Protein AF-A0A9E3FQT6-F1 (afdb_monomer_lite)

Foldseek 3Di:
DPDDDDDDDCVVCVVVVVVVVVVLVVQLVQLLVQDPDDPPSPQSDWDQDPVGTDHPDGDDPPPDD

Structure (mmCIF, N/CA/C/O backbone):
data_AF-A0A9E3FQT6-F1
#
_entry.id   AF-A0A9E3FQT6-F1
#
loop_
_atom_site.group_PDB
_atom_site.id
_atom_site.type_symbol
_atom_site.label_atom_id
_atom_site.label_alt_id
_atom_site.label_comp_id
_atom_site.label_asym_id
_atom_site.label_entity_id
_atom_site.label_seq_id
_atom_site.pdbx_PDB_ins_code
_atom_site.Cartn_x
_atom_site.Cartn_y
_atom_site.Cartn_z
_atom_site.occupancy
_atom_site.B_iso_or_equiv
_atom_site.auth_seq_id
_atom_site.auth_comp_id
_atom_site.auth_asym_id
_atom_site.auth_atom_id
_atom_site.pdbx_PDB_model_num
ATOM 1 N N . MET A 1 1 ? -36.528 6.104 2.060 1.00 51.91 1 MET A N 1
ATOM 2 C CA . MET A 1 1 ? -35.866 6.409 3.346 1.00 51.91 1 MET A CA 1
ATOM 3 C C . MET A 1 1 ? -34.438 6.818 3.037 1.00 51.91 1 MET A C 1
ATOM 5 O O . MET A 1 1 ? -33.740 6.033 2.414 1.00 51.91 1 MET A O 1
ATOM 9 N N . SER A 1 2 ? -34.038 8.046 3.374 1.00 62.50 2 SER A N 1
ATOM 10 C CA . SER A 1 2 ? -32.639 8.473 3.248 1.00 62.50 2 SER A CA 1
ATOM 11 C C . SER A 1 2 ? -31.845 7.778 4.348 1.00 62.50 2 SER A C 1
ATOM 13 O O . SER A 1 2 ? -32.029 8.093 5.521 1.00 62.50 2 SER A O 1
ATOM 15 N N . THR A 1 3 ? -31.031 6.786 3.999 1.00 73.31 3 THR A N 1
ATOM 16 C CA . THR A 1 3 ? -30.123 6.151 4.955 1.00 73.31 3 THR A CA 1
ATOM 17 C C . THR A 1 3 ? -29.023 7.152 5.278 1.00 73.31 3 THR A C 1
ATOM 19 O O . THR A 1 3 ? -28.206 7.476 4.419 1.00 73.31 3 THR A O 1
ATOM 22 N N . ILE A 1 4 ? -29.043 7.695 6.494 1.00 85.81 4 ILE A N 1
ATOM 23 C CA . ILE A 1 4 ? -27.971 8.559 6.991 1.00 85.81 4 ILE A CA 1
ATOM 24 C C . ILE A 1 4 ? -26.720 7.685 7.064 1.00 85.81 4 ILE A C 1
ATOM 26 O O . ILE A 1 4 ? -26.731 6.657 7.744 1.00 85.81 4 ILE A O 1
ATOM 30 N N . TRP A 1 5 ? -25.676 8.044 6.315 1.00 87.56 5 TRP A N 1
ATOM 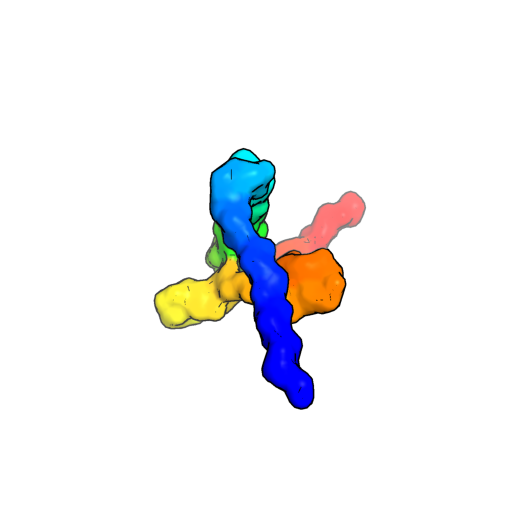31 C CA . TRP A 1 5 ? -24.419 7.315 6.413 1.00 87.56 5 TRP A CA 1
ATOM 32 C C . TRP A 1 5 ? -23.830 7.436 7.814 1.00 87.56 5 TRP A C 1
ATOM 34 O O . TRP A 1 5 ? -23.963 8.492 8.435 1.00 87.56 5 TRP A O 1
ATOM 44 N N . PRO A 1 6 ? -23.209 6.360 8.325 1.00 89.00 6 PRO A N 1
ATOM 45 C CA . PRO A 1 6 ? -22.549 6.424 9.614 1.00 89.00 6 PRO A CA 1
ATOM 46 C C . PRO A 1 6 ? -21.419 7.453 9.557 1.00 89.00 6 PRO A C 1
ATOM 48 O O . PRO A 1 6 ? -20.693 7.536 8.564 1.00 89.00 6 PRO A O 1
ATOM 51 N N . ASP A 1 7 ? -21.279 8.223 10.632 1.00 89.12 7 ASP A N 1
ATOM 52 C CA . ASP A 1 7 ? -20.126 9.098 10.803 1.00 89.12 7 ASP A CA 1
ATOM 53 C C . ASP A 1 7 ? -18.856 8.259 11.023 1.00 89.12 7 ASP A C 1
ATOM 55 O O . ASP A 1 7 ? -18.901 7.185 11.631 1.00 89.12 7 ASP A O 1
ATOM 59 N N . ILE A 1 8 ? -17.721 8.744 10.520 1.00 87.88 8 ILE A N 1
ATOM 60 C CA . ILE A 1 8 ? -16.408 8.096 10.646 1.00 87.88 8 ILE A CA 1
ATOM 61 C C . ILE A 1 8 ? -15.444 9.119 11.266 1.00 87.88 8 ILE A C 1
ATOM 63 O O . ILE A 1 8 ? -14.577 9.664 10.573 1.00 87.88 8 ILE A O 1
ATOM 67 N N . PRO A 1 9 ? -15.594 9.430 12.569 1.00 94.12 9 PRO A N 1
ATOM 68 C CA . PRO A 1 9 ? -14.785 10.448 13.230 1.00 94.12 9 PRO A CA 1
ATOM 69 C C . PRO A 1 9 ? -13.317 10.033 13.211 1.00 94.12 9 PRO A C 1
ATOM 71 O O . PRO A 1 9 ? -13.011 8.882 13.491 1.00 94.12 9 PRO A O 1
ATOM 74 N N . PHE A 1 10 ? -12.399 10.946 12.892 1.00 94.38 10 PHE A N 1
ATOM 75 C CA . PHE A 1 10 ? -10.977 10.612 12.741 1.00 94.38 10 PHE A CA 1
ATOM 76 C C . PHE A 1 10 ? -10.275 10.274 14.067 1.00 94.38 10 PHE A C 1
ATOM 78 O O . PHE A 1 10 ? -9.485 9.334 14.120 1.00 94.38 10 PHE A O 1
ATOM 85 N N . GLU A 1 11 ? -10.576 11.020 15.136 1.00 98.00 11 GLU A N 1
ATOM 86 C CA . GLU A 1 11 ? -9.856 10.936 16.418 1.00 98.00 11 GLU A CA 1
ATOM 87 C C . GLU A 1 11 ? -9.735 9.504 16.970 1.00 98.00 11 GLU A C 1
ATOM 89 O O . GLU A 1 11 ? -8.617 9.086 17.271 1.00 98.00 11 GLU A O 1
ATOM 94 N N . PRO A 1 12 ? -10.816 8.698 17.036 1.00 97.81 12 PRO A N 1
ATOM 95 C CA . PRO A 1 12 ? -10.754 7.374 17.656 1.00 97.81 12 PRO A CA 1
ATOM 96 C C . PRO A 1 12 ? -9.877 6.355 16.917 1.00 97.81 12 PRO A C 1
ATOM 98 O O . PRO A 1 12 ? -9.474 5.363 17.517 1.00 97.81 12 PRO A O 1
ATOM 101 N N . TRP A 1 13 ? -9.587 6.559 15.627 1.00 95.94 13 TRP A N 1
ATOM 102 C CA . TRP A 1 13 ? -8.811 5.613 14.811 1.00 95.94 13 TRP A CA 1
ATOM 103 C C . TRP A 1 13 ? -7.550 6.230 14.201 1.00 95.94 13 TRP A C 1
ATOM 105 O O . TRP A 1 1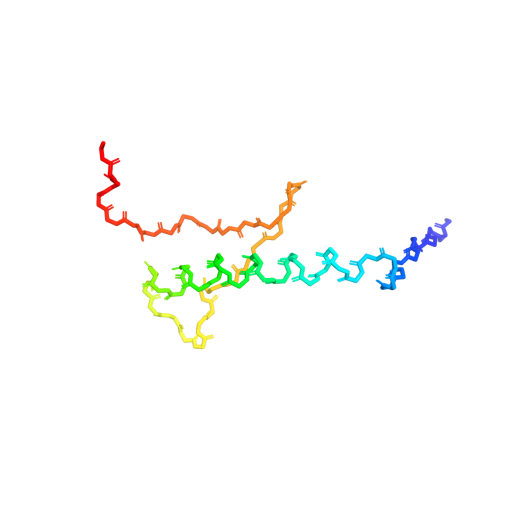3 ? -6.916 5.608 13.349 1.00 95.94 13 TRP A O 1
ATOM 115 N N . ARG A 1 14 ? -7.143 7.418 14.661 1.00 98.06 14 ARG A N 1
ATOM 116 C CA . ARG A 1 14 ? -5.957 8.152 14.196 1.00 98.06 14 ARG A CA 1
ATOM 117 C C . ARG A 1 14 ? -4.701 7.280 14.121 1.00 98.06 14 ARG A C 1
ATOM 119 O O . ARG A 1 14 ? -4.058 7.231 13.075 1.00 98.06 14 ARG A O 1
ATOM 126 N N . GLU A 1 15 ? -4.392 6.544 15.185 1.00 98.38 15 GLU A N 1
ATOM 127 C CA . GLU A 1 15 ? -3.207 5.675 15.237 1.00 98.38 15 GLU A CA 1
ATOM 128 C C . GLU A 1 15 ? -3.308 4.497 14.257 1.00 98.38 15 GLU A C 1
ATOM 130 O O . GLU A 1 15 ? -2.340 4.135 13.588 1.00 98.38 15 GLU A O 1
ATOM 135 N N . THR A 1 16 ? -4.513 3.941 14.092 1.00 97.00 16 THR A N 1
ATOM 136 C CA . THR A 1 16 ? -4.768 2.889 13.096 1.00 97.00 16 THR A CA 1
ATOM 137 C C . THR A 1 16 ? -4.621 3.435 11.674 1.00 97.00 16 THR A C 1
ATOM 139 O O . THR A 1 16 ? -4.027 2.774 10.824 1.00 97.00 16 THR A O 1
ATOM 142 N N . CYS A 1 17 ? -5.100 4.657 11.413 1.00 96.31 17 CYS A N 1
ATOM 143 C CA . CYS A 1 17 ? -4.916 5.355 10.142 1.00 96.31 17 CYS A CA 1
ATOM 144 C C . CYS A 1 17 ? -3.431 5.547 9.823 1.00 96.31 17 CYS A C 1
ATOM 146 O O . CYS A 1 17 ? -2.993 5.239 8.715 1.00 96.31 17 CYS A O 1
ATOM 148 N N . ALA A 1 18 ? -2.650 6.009 10.804 1.00 98.12 18 ALA A N 1
ATOM 149 C CA . ALA A 1 18 ? -1.216 6.217 10.651 1.00 98.12 18 ALA A CA 1
ATOM 150 C C . ALA A 1 18 ? -0.491 4.905 10.317 1.00 98.12 18 ALA A C 1
ATOM 152 O O . ALA A 1 18 ? 0.271 4.849 9.350 1.00 98.12 18 ALA A O 1
ATOM 153 N N . ALA A 1 19 ? -0.784 3.827 11.049 1.00 97.75 19 ALA A N 1
ATOM 154 C CA . ALA A 1 19 ? -0.228 2.5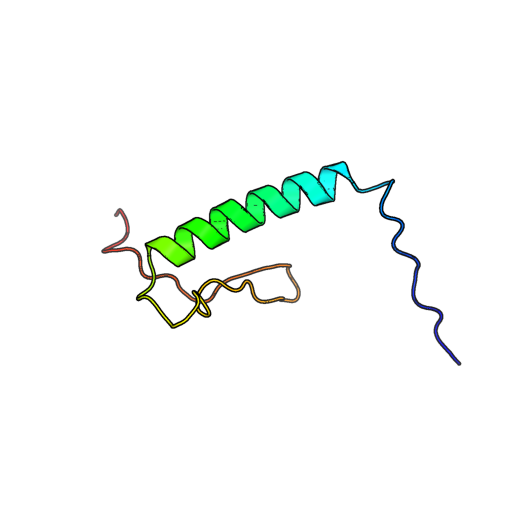09 10.763 1.00 97.75 19 ALA A CA 1
ATOM 155 C C . ALA A 1 19 ? -0.624 2.015 9.360 1.00 97.75 19 ALA A C 1
ATOM 157 O O . ALA A 1 19 ? 0.243 1.631 8.573 1.00 97.75 19 ALA A O 1
ATOM 158 N N . LEU A 1 20 ? -1.913 2.082 9.005 1.00 96.50 20 LEU A N 1
ATOM 159 C CA . LEU A 1 20 ? -2.413 1.689 7.683 1.00 96.50 20 LEU A CA 1
ATOM 160 C C . LEU A 1 20 ? -1.745 2.490 6.558 1.00 96.50 20 LEU A C 1
ATOM 162 O O . LEU A 1 20 ? -1.394 1.923 5.521 1.00 96.50 20 LEU A O 1
ATOM 166 N N . HIS A 1 21 ? -1.538 3.792 6.760 1.00 96.50 21 HIS A N 1
ATOM 167 C CA . HIS A 1 21 ? -0.846 4.654 5.810 1.00 96.50 21 HIS A CA 1
ATOM 168 C C . HIS A 1 21 ? 0.596 4.187 5.585 1.00 96.50 21 HIS A C 1
ATOM 170 O O . HIS A 1 21 ? 1.010 4.010 4.438 1.00 96.50 21 HIS A O 1
ATOM 176 N N . LEU A 1 22 ? 1.344 3.912 6.657 1.00 98.19 22 LEU A N 1
ATOM 177 C CA . LEU A 1 22 ? 2.725 3.432 6.566 1.00 98.19 22 LEU A CA 1
ATOM 178 C C . LEU A 1 22 ? 2.819 2.049 5.904 1.00 98.19 22 LEU A C 1
ATOM 180 O O . LEU A 1 22 ? 3.650 1.858 5.016 1.00 98.19 22 LEU A O 1
ATOM 184 N N . TYR A 1 23 ? 1.933 1.110 6.246 1.00 97.12 23 TYR A N 1
ATOM 185 C CA . TYR A 1 23 ? 1.868 -0.189 5.566 1.00 97.12 23 TYR A CA 1
ATOM 186 C C . TYR A 1 23 ? 1.549 -0.039 4.073 1.00 97.12 23 TYR A C 1
ATOM 188 O O . TYR A 1 23 ? 2.197 -0.666 3.233 1.00 97.12 23 TYR A O 1
ATOM 196 N N . SER A 1 24 ? 0.616 0.852 3.726 1.00 97.19 24 SER A N 1
ATOM 197 C CA . SER A 1 24 ? 0.276 1.151 2.329 1.00 97.19 24 SER A CA 1
ATOM 198 C C . SER A 1 24 ? 1.478 1.712 1.564 1.00 97.19 24 SER A C 1
ATOM 200 O O . SER A 1 24 ? 1.689 1.357 0.405 1.00 97.19 24 SER A O 1
ATOM 202 N N . GLN A 1 25 ? 2.312 2.535 2.211 1.00 96.94 25 GLN A N 1
ATOM 203 C CA . GLN A 1 25 ? 3.551 3.024 1.607 1.00 96.94 25 GLN A CA 1
ATOM 204 C C . GLN A 1 25 ? 4.561 1.905 1.342 1.00 96.94 25 GLN A C 1
ATOM 206 O O . GLN A 1 25 ? 5.208 1.937 0.300 1.00 96.94 25 GLN A O 1
ATOM 211 N N . ILE A 1 26 ? 4.723 0.937 2.251 1.00 96.69 26 ILE A N 1
ATOM 212 C CA . ILE A 1 26 ? 5.649 -0.192 2.052 1.00 96.69 26 ILE A CA 1
ATOM 213 C C . ILE A 1 26 ? 5.249 -0.976 0.797 1.00 96.69 26 ILE A C 1
ATOM 215 O O . ILE A 1 26 ? 6.072 -1.166 -0.100 1.00 96.69 26 ILE A O 1
ATOM 219 N N . VAL A 1 27 ? 3.970 -1.350 0.692 1.00 95.25 27 VAL A N 1
ATOM 220 C CA . VAL A 1 27 ? 3.437 -2.080 -0.471 1.00 95.25 27 VAL A CA 1
ATOM 221 C C . VAL A 1 27 ? 3.566 -1.249 -1.752 1.00 95.25 27 VAL A C 1
ATOM 223 O O . VAL A 1 27 ? 4.027 -1.751 -2.778 1.00 95.25 27 VAL A O 1
ATOM 226 N N . GLY A 1 28 ? 3.221 0.042 -1.694 1.00 95.81 28 GLY A N 1
ATOM 227 C CA . GLY A 1 28 ? 3.335 0.957 -2.831 1.00 95.81 28 GLY A CA 1
ATOM 228 C C . GLY A 1 28 ? 4.775 1.120 -3.325 1.00 95.81 28 GLY A C 1
ATOM 229 O O . GLY A 1 28 ? 5.019 1.052 -4.528 1.00 95.81 28 GLY A O 1
ATOM 230 N N . LYS A 1 29 ? 5.744 1.264 -2.411 1.00 96.12 29 LYS A N 1
ATOM 231 C CA . LYS A 1 29 ? 7.177 1.362 -2.739 1.00 96.12 29 LYS A CA 1
ATOM 232 C C . LYS A 1 29 ? 7.697 0.082 -3.385 1.00 96.12 29 LYS A C 1
ATOM 234 O O . LYS A 1 29 ? 8.436 0.163 -4.361 1.00 96.12 29 LYS A O 1
ATOM 239 N N . TYR A 1 30 ? 7.288 -1.082 -2.882 1.00 95.31 30 TYR A N 1
ATOM 240 C CA . TYR A 1 30 ? 7.654 -2.359 -3.488 1.00 95.31 30 TYR A CA 1
ATOM 241 C C . TYR A 1 30 ? 7.120 -2.464 -4.924 1.00 95.31 30 TYR A C 1
ATOM 243 O O . TYR A 1 30 ? 7.893 -2.694 -5.852 1.00 95.31 30 TYR A O 1
ATOM 251 N N . ARG A 1 31 ? 5.827 -2.189 -5.149 1.00 95.12 31 ARG A N 1
ATOM 252 C CA . ARG A 1 31 ? 5.247 -2.208 -6.504 1.00 95.12 31 ARG A CA 1
ATOM 253 C C . ARG A 1 31 ? 5.924 -1.208 -7.445 1.00 95.12 31 ARG A C 1
ATOM 255 O O . ARG A 1 31 ? 6.186 -1.568 -8.591 1.00 95.12 31 ARG A O 1
ATOM 262 N N . LEU A 1 32 ? 6.232 -0.003 -6.957 1.00 95.12 32 LEU A N 1
ATOM 263 C CA . LEU A 1 32 ? 6.942 1.041 -7.703 1.00 95.12 32 LEU A CA 1
ATOM 264 C C . LEU A 1 32 ? 8.337 0.584 -8.157 1.00 95.12 32 LEU A C 1
ATOM 266 O O . LEU A 1 32 ? 8.760 0.898 -9.262 1.00 95.12 32 LEU A O 1
ATOM 270 N N . ALA A 1 33 ? 9.049 -0.160 -7.309 1.00 94.25 33 ALA A N 1
ATOM 271 C CA . ALA A 1 33 ? 10.401 -0.634 -7.595 1.00 94.25 33 ALA A CA 1
ATOM 272 C C . ALA A 1 33 ? 10.442 -1.887 -8.489 1.00 94.25 33 ALA A C 1
ATOM 274 O O . ALA A 1 33 ? 11.459 -2.153 -9.128 1.00 94.25 33 ALA A O 1
ATOM 275 N N . AR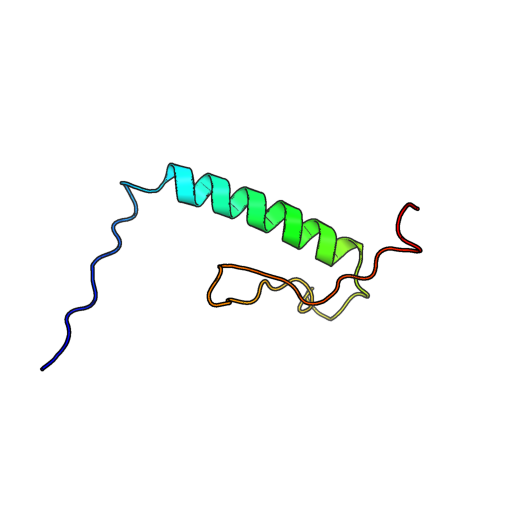G A 1 34 ? 9.370 -2.689 -8.501 1.00 94.25 34 ARG A N 1
ATOM 276 C CA . ARG A 1 34 ? 9.339 -4.018 -9.141 1.00 94.25 34 ARG A CA 1
ATOM 277 C C . ARG A 1 34 ? 8.488 -4.093 -10.416 1.00 94.25 34 ARG A C 1
ATOM 279 O O . ARG A 1 34 ? 8.489 -5.114 -11.094 1.00 94.25 34 ARG A O 1
ATOM 286 N N . THR A 1 35 ? 7.791 -3.019 -10.782 1.00 92.62 35 THR A N 1
ATOM 287 C CA . THR A 1 35 ? 6.965 -2.949 -12.002 1.00 92.62 35 THR A CA 1
ATOM 288 C C . THR A 1 35 ? 7.613 -2.017 -13.033 1.00 92.62 35 THR A C 1
ATOM 290 O O . THR A 1 35 ? 8.205 -1.014 -12.634 1.00 92.62 35 THR A O 1
ATOM 293 N N . PRO A 1 36 ? 7.502 -2.284 -14.351 1.00 92.12 36 PRO A N 1
ATOM 294 C CA . PRO A 1 36 ? 7.930 -1.331 -15.371 1.00 92.12 36 PRO A CA 1
ATOM 295 C C . PRO A 1 36 ? 7.310 0.054 -15.160 1.00 92.12 36 PRO A C 1
ATOM 297 O O . PRO A 1 36 ? 6.118 0.176 -14.868 1.00 92.12 36 PRO A O 1
ATOM 300 N N . TRP A 1 37 ? 8.122 1.099 -15.326 1.00 93.88 37 TRP A N 1
ATOM 301 C CA . TRP A 1 37 ? 7.668 2.469 -15.124 1.00 93.88 37 TRP A CA 1
ATOM 302 C C . TRP A 1 37 ? 6.543 2.833 -16.098 1.00 93.88 37 TRP A C 1
ATOM 304 O O . TRP A 1 37 ? 6.643 2.635 -17.307 1.00 93.88 37 TRP A O 1
ATOM 314 N N . VAL A 1 38 ? 5.487 3.429 -15.551 1.00 93.56 38 VAL A N 1
ATOM 315 C CA . VAL A 1 38 ? 4.376 4.028 -16.298 1.00 93.56 38 VAL A CA 1
ATOM 316 C C . VAL A 1 38 ? 4.308 5.488 -15.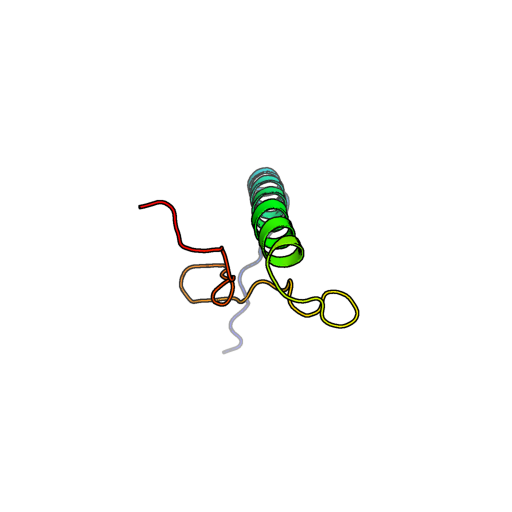883 1.00 93.56 38 VAL A C 1
ATOM 318 O O . VAL A 1 38 ? 4.563 5.785 -14.713 1.00 93.56 38 VAL A O 1
ATOM 321 N N . ASN A 1 39 ? 3.980 6.378 -16.826 1.00 95.12 39 ASN A N 1
ATOM 322 C CA . ASN A 1 39 ? 3.922 7.825 -16.612 1.00 95.12 39 ASN A CA 1
ATOM 323 C C . ASN A 1 39 ? 3.304 8.188 -15.257 1.00 95.12 39 ASN A C 1
ATOM 325 O O . ASN A 1 39 ? 2.263 7.658 -14.872 1.00 95.12 39 ASN A O 1
ATOM 329 N N . HIS A 1 40 ? 3.986 9.082 -14.538 1.00 92.50 40 HIS A N 1
ATOM 330 C CA . HIS A 1 40 ? 3.595 9.553 -13.207 1.00 92.50 40 HIS A CA 1
ATOM 331 C C . HIS A 1 40 ? 3.338 8.441 -12.178 1.00 92.50 40 HIS A C 1
ATOM 333 O O . HIS A 1 40 ? 2.493 8.596 -11.298 1.00 92.50 40 HIS A O 1
ATOM 339 N N . SER A 1 41 ? 4.042 7.311 -12.282 1.00 94.19 41 SER A N 1
ATOM 340 C CA . SER A 1 41 ? 3.870 6.171 -11.377 1.00 94.19 41 SER A CA 1
ATOM 341 C C . SER A 1 41 ? 2.438 5.625 -11.329 1.00 94.19 41 SER A C 1
ATOM 343 O O . SER A 1 41 ? 2.052 5.033 -10.322 1.00 94.19 41 SER A O 1
ATOM 345 N N . TRP A 1 42 ? 1.630 5.786 -12.387 1.00 92.69 42 TRP A N 1
ATOM 346 C CA . TRP A 1 42 ? 0.216 5.360 -12.382 1.00 92.69 42 TRP A CA 1
ATOM 347 C C . TRP A 1 42 ? 0.012 3.867 -12.097 1.00 92.69 42 TRP A C 1
ATOM 349 O O . TRP A 1 42 ? -1.068 3.442 -11.700 1.00 92.69 42 TRP A O 1
ATOM 359 N N . HIS A 1 43 ? 1.058 3.061 -12.254 1.00 92.19 43 HIS A N 1
ATOM 360 C CA . HIS A 1 43 ? 1.042 1.648 -11.909 1.00 92.19 43 HIS A CA 1
ATOM 361 C C . HIS A 1 43 ? 1.097 1.376 -10.393 1.00 92.19 43 HIS A C 1
ATOM 363 O O . HIS A 1 43 ? 0.867 0.241 -10.005 1.00 92.19 43 HIS A O 1
ATOM 369 N N . ALA A 1 44 ? 1.396 2.341 -9.517 1.00 93.94 44 ALA A N 1
ATOM 370 C CA . ALA A 1 44 ? 1.614 2.092 -8.083 1.00 93.94 44 ALA A CA 1
ATOM 371 C C . ALA A 1 44 ? 0.334 2.108 -7.211 1.00 93.94 44 ALA A C 1
ATOM 373 O O . ALA A 1 44 ? 0.411 1.911 -6.000 1.00 93.94 44 ALA A O 1
ATOM 374 N N . THR A 1 45 ? -0.848 2.326 -7.796 1.00 93.31 45 THR A N 1
ATOM 375 C CA . THR A 1 45 ? -2.130 2.466 -7.076 1.00 93.31 45 THR A CA 1
ATOM 376 C C . THR A 1 45 ? -2.579 1.182 -6.368 1.00 93.31 45 THR A C 1
ATOM 378 O O . THR A 1 45 ? -2.498 0.101 -6.943 1.00 93.31 45 THR A O 1
ATOM 381 N N . LEU A 1 46 ? -3.131 1.287 -5.155 1.00 96.38 46 LEU A N 1
ATOM 382 C CA . LEU A 1 46 ? -3.790 0.168 -4.467 1.00 96.38 46 LEU A CA 1
ATOM 383 C C . LEU A 1 46 ? -5.274 0.079 -4.864 1.00 96.38 46 LEU A C 1
ATOM 385 O O . LEU A 1 46 ? -5.967 1.094 -4.914 1.00 96.38 46 LEU A O 1
ATOM 389 N N . TYR A 1 47 ? -5.768 -1.130 -5.122 1.00 95.75 47 TYR A N 1
ATOM 390 C CA . TYR A 1 47 ? -7.162 -1.411 -5.471 1.00 95.75 47 TYR A CA 1
ATOM 391 C C . TYR A 1 47 ? -7.956 -1.850 -4.242 1.00 95.75 47 TYR A C 1
ATOM 393 O O . TYR A 1 47 ? -7.475 -2.644 -3.434 1.00 95.75 47 TYR A O 1
ATOM 401 N N . VAL A 1 48 ? -9.194 -1.370 -4.122 1.00 96.25 48 VAL A N 1
ATOM 402 C CA . VAL A 1 48 ? -10.120 -1.789 -3.064 1.00 96.25 48 VAL A CA 1
ATOM 403 C C . VAL A 1 48 ? -10.769 -3.118 -3.442 1.00 96.25 48 VAL A C 1
ATOM 405 O O . VAL A 1 48 ? -11.230 -3.312 -4.564 1.00 96.25 48 VAL A O 1
ATOM 408 N N . THR A 1 49 ? -10.834 -4.025 -2.479 1.00 95.69 49 THR A N 1
ATOM 409 C CA . THR A 1 49 ? -11.510 -5.319 -2.560 1.00 95.69 49 THR A CA 1
ATOM 410 C C . THR A 1 49 ? -12.410 -5.495 -1.338 1.00 95.69 49 THR A C 1
ATOM 412 O O . THR A 1 49 ? -12.286 -4.763 -0.355 1.00 95.69 49 THR A O 1
ATOM 415 N N . ALA A 1 50 ? -13.259 -6.526 -1.337 1.00 96.44 50 ALA A N 1
ATOM 416 C CA . ALA A 1 50 ? -14.065 -6.875 -0.163 1.00 96.44 50 ALA A CA 1
ATOM 417 C C . ALA A 1 50 ? -13.228 -7.218 1.091 1.00 96.44 50 ALA A C 1
ATOM 419 O O . ALA A 1 50 ? -13.772 -7.267 2.189 1.00 96.44 50 ALA A O 1
ATOM 420 N N . ARG A 1 51 ? -11.916 -7.467 0.942 1.00 94.50 51 ARG A N 1
ATOM 421 C CA . ARG A 1 51 ? -10.991 -7.808 2.037 1.00 94.50 51 ARG A CA 1
ATOM 422 C C . ARG A 1 51 ? -9.993 -6.691 2.372 1.00 94.50 51 ARG A C 1
ATOM 424 O O . ARG A 1 51 ? -9.079 -6.927 3.154 1.00 94.50 51 ARG A O 1
ATOM 431 N N . GLY A 1 52 ? -10.140 -5.497 1.794 1.00 94.44 52 GLY A N 1
ATOM 432 C CA . GLY A 1 52 ? -9.224 -4.370 2.006 1.00 94.44 52 GLY A CA 1
ATOM 433 C C . GLY A 1 52 ? -8.492 -3.949 0.734 1.00 94.44 52 GLY A C 1
ATOM 434 O O . GLY A 1 52 ? -9.057 -4.016 -0.357 1.00 94.44 52 GLY A O 1
ATOM 435 N N . LEU A 1 53 ? -7.245 -3.494 0.870 1.00 96.25 53 LEU A N 1
ATOM 436 C CA . LEU A 1 53 ? -6.429 -2.984 -0.236 1.00 96.25 53 LEU A CA 1
ATOM 437 C C . LEU A 1 53 ? -5.524 -4.073 -0.819 1.00 96.25 53 LEU A C 1
ATOM 439 O O . LEU A 1 53 ? -4.931 -4.858 -0.084 1.00 96.25 53 LEU A O 1
ATOM 443 N N . SER A 1 54 ? -5.396 -4.102 -2.141 1.00 95.50 54 SER A N 1
ATOM 444 C CA . SER A 1 54 ? -4.541 -5.051 -2.853 1.00 95.50 54 SER A CA 1
ATOM 445 C C . SER A 1 54 ? -3.854 -4.404 -4.057 1.00 95.50 54 SER A C 1
ATOM 447 O O . SER A 1 54 ? -4.146 -3.269 -4.430 1.00 95.50 54 SER A O 1
ATOM 449 N N . THR A 1 55 ? -2.936 -5.126 -4.685 1.00 93.69 55 THR A N 1
ATOM 450 C CA . THR A 1 55 ? -2.327 -4.768 -5.971 1.00 93.69 55 THR A CA 1
ATOM 451 C C . THR A 1 55 ? -2.743 -5.791 -7.028 1.00 93.69 55 THR A C 1
ATOM 453 O O . THR A 1 55 ? -3.336 -6.820 -6.714 1.00 93.69 55 THR A O 1
ATOM 456 N N . SER A 1 56 ? -2.406 -5.553 -8.297 1.00 90.31 56 SER A N 1
ATOM 457 C CA . SER A 1 56 ? -2.276 -6.669 -9.244 1.00 90.31 56 SER A CA 1
ATOM 458 C C . SER A 1 56 ? -1.058 -7.527 -8.877 1.00 90.31 56 SER A C 1
ATOM 460 O O . SER A 1 56 ? -0.301 -7.181 -7.965 1.00 90.31 56 SER A O 1
ATOM 462 N N . LEU A 1 57 ? -0.816 -8.601 -9.632 1.00 91.25 57 LEU A N 1
ATOM 463 C CA . LEU A 1 57 ? 0.469 -9.298 -9.579 1.00 91.25 57 LEU A CA 1
ATOM 464 C C . LEU A 1 57 ? 1.612 -8.295 -9.797 1.00 91.25 57 LEU A C 1
ATOM 466 O O . LEU A 1 57 ? 1.532 -7.443 -10.689 1.00 91.25 57 LEU A O 1
ATOM 470 N N . VAL A 1 58 ? 2.640 -8.390 -8.955 1.00 93.06 58 VAL A N 1
ATOM 471 C CA . VAL A 1 58 ? 3.872 -7.605 -9.051 1.00 93.06 58 VAL A CA 1
ATOM 472 C C . VAL A 1 58 ? 4.975 -8.564 -9.502 1.00 93.06 58 VAL A C 1
ATOM 474 O O . VAL A 1 58 ? 5.167 -9.583 -8.839 1.00 93.06 58 VAL A O 1
ATOM 477 N N . PRO A 1 59 ? 5.665 -8.300 -10.624 1.00 89.12 59 PRO A N 1
ATOM 478 C CA . PRO A 1 59 ? 6.748 -9.164 -11.082 1.00 89.12 59 PRO A CA 1
ATOM 479 C C . PRO A 1 59 ? 7.891 -9.202 -10.062 1.00 89.12 59 PRO A C 1
ATOM 481 O O . PRO A 1 59 ? 8.405 -8.153 -9.685 1.00 89.12 59 PRO A O 1
ATOM 484 N N . ASP A 1 60 ? 8.325 -10.390 -9.642 1.00 86.44 60 ASP A N 1
ATOM 485 C CA . ASP A 1 60 ? 9.442 -10.518 -8.701 1.00 86.44 60 ASP A CA 1
ATOM 486 C C . ASP A 1 60 ? 10.309 -11.748 -8.982 1.00 86.44 60 ASP A C 1
ATOM 488 O O . ASP A 1 60 ? 10.209 -12.757 -8.298 1.00 86.44 60 ASP A O 1
ATOM 492 N N . GLY A 1 61 ? 11.159 -11.651 -10.012 1.00 78.06 61 GLY A N 1
ATOM 493 C CA . GLY A 1 61 ? 12.141 -12.690 -10.355 1.00 78.06 61 GLY A CA 1
ATOM 494 C C . GLY A 1 61 ? 11.558 -14.105 -10.508 1.00 78.06 61 GLY A C 1
ATOM 495 O O . GLY A 1 61 ? 10.349 -14.293 -10.629 1.00 78.06 61 GLY A O 1
ATOM 496 N N . ALA A 1 62 ? 12.430 -15.115 -10.522 1.00 72.50 62 ALA A N 1
ATOM 497 C CA . ALA A 1 62 ? 12.015 -16.448 -10.098 1.00 72.50 62 ALA A CA 1
ATOM 498 C C . ALA A 1 62 ? 11.899 -16.371 -8.571 1.00 72.50 62 ALA A C 1
ATOM 500 O O . ALA A 1 62 ? 12.872 -15.981 -7.921 1.00 72.50 62 ALA A O 1
ATOM 501 N N . GLY A 1 63 ? 10.713 -16.629 -8.016 1.00 59.59 63 GLY A N 1
ATOM 502 C CA . GLY A 1 63 ? 10.521 -16.626 -6.565 1.00 59.59 63 GLY A CA 1
ATOM 503 C C . GLY A 1 63 ? 11.564 -17.516 -5.887 1.00 59.59 63 GLY A C 1
ATOM 504 O O . GLY A 1 63 ? 12.024 -18.486 -6.484 1.00 59.59 63 GLY A O 1
ATOM 505 N N . ILE A 1 64 ? 11.969 -17.162 -4.668 1.00 59.44 64 ILE A N 1
ATOM 506 C CA . ILE A 1 64 ? 12.812 -18.037 -3.845 1.00 59.44 64 ILE A CA 1
ATOM 507 C C . ILE A 1 64 ? 12.120 -19.403 -3.698 1.00 59.44 64 ILE A C 1
ATOM 509 O O . ILE A 1 64 ? 11.018 -19.467 -3.151 1.00 59.44 64 ILE A O 1
ATOM 513 N N . GLU A 1 65 ? 12.745 -20.446 -4.257 1.00 44.53 65 GLU A N 1
ATOM 514 C CA . GLU A 1 65 ? 12.416 -21.862 -4.018 1.00 44.53 65 GLU A CA 1
ATOM 515 C C . GLU A 1 65 ? 12.691 -22.259 -2.562 1.00 44.53 65 GLU A C 1
ATOM 517 O O . GLU A 1 65 ? 13.693 -21.767 -1.986 1.00 44.53 65 GLU A O 1
#

Secondary structure (DSSP, 8-state):
---PPPP--SGGGHHHHHHHHHHHHHHHHHHHHHS---GGGGGGPPEEETTEEE-S----SS---

Radius of gyration: 16.45 Å; chains: 1; bounding box: 49×33×34 Å

Sequence (65 a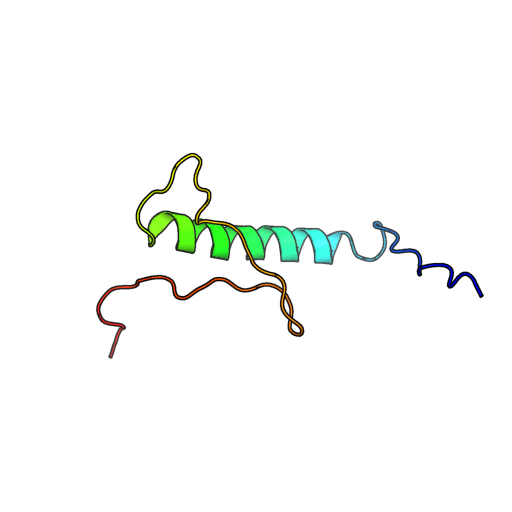a):
MSTIWPDIPFEPWRETCAALHLYSQIVGKYRLARTPWVNHSWHATLYVTARGLSTSLVPDGAGIE

pLDDT: mean 90.44, std 11.4, range [44.53, 98.38]